Protein AF-A0A227IZD7-F1 (afdb_monomer_lite)

pLDDT: mean 91.65, std 13.09, range [44.19, 98.25]

Radius of gyration: 13.01 Å; chains: 1; bounding box: 46×23×28 Å

Organism: Vibrio parahaemolyticus (NCBI:txid670)

InterPro domains:
  IPR003646 SH3-like domain, bacterial-type [PF08239] (33-85)
  IPR003646 SH3-like domain, bacterial-type [PS51781] (24-88)

Structure (mmCIF, N/CA/C/O backbone):
data_AF-A0A227IZD7-F1
#
_entry.id   AF-A0A227IZD7-F1
#
loop_
_atom_site.group_PDB
_atom_site.id
_atom_site.type_symbol
_atom_site.label_atom_id
_atom_site.label_alt_id
_atom_site.label_comp_id
_atom_site.label_asym_id
_atom_site.label_entity_id
_atom_site.label_seq_id
_atom_site.pdbx_PDB_ins_code
_atom_site.Cartn_x
_atom_site.Cartn_y
_atom_site.Cartn_z
_atom_site.occupancy
_atom_site.B_iso_or_equiv
_atom_site.auth_seq_id
_atom_site.auth_comp_id
_atom_site.auth_asym_id
_atom_site.auth_atom_id
_atom_site.pdbx_PDB_model_num
ATOM 1 N N . GLU A 1 1 ? -35.648 5.068 -13.029 1.00 44.19 1 GLU A N 1
ATOM 2 C CA . GLU A 1 1 ? -34.504 4.210 -13.390 1.00 44.19 1 GLU A CA 1
ATOM 3 C C . GLU A 1 1 ? -33.421 4.365 -12.343 1.00 44.19 1 GLU A C 1
ATOM 5 O O . GLU A 1 1 ? -32.974 5.480 -12.106 1.00 44.19 1 GLU A O 1
ATOM 10 N N . TRP A 1 2 ? -33.043 3.279 -11.675 1.00 50.34 2 TRP A N 1
ATOM 11 C CA . TRP A 1 2 ? -31.822 3.261 -10.877 1.00 50.34 2 TRP A CA 1
ATOM 12 C C . TRP A 1 2 ? -30.682 3.142 -11.876 1.00 50.34 2 TRP A C 1
ATOM 14 O O . TRP A 1 2 ? -30.446 2.062 -12.415 1.00 50.34 2 TRP A O 1
ATOM 24 N N . GLN A 1 3 ? -30.054 4.268 -12.209 1.00 47.66 3 GLN A N 1
ATOM 25 C CA . GLN A 1 3 ? -28.825 4.237 -12.984 1.00 47.66 3 GLN A CA 1
ATOM 26 C C . GLN A 1 3 ? -27.836 3.397 -12.183 1.00 47.66 3 GLN A C 1
ATOM 28 O O . GLN A 1 3 ? -27.555 3.707 -11.024 1.00 47.66 3 GLN A O 1
ATOM 33 N N . GLN A 1 4 ? -27.393 2.286 -12.768 1.00 46.06 4 GLN A N 1
ATOM 34 C CA . GLN A 1 4 ? -26.271 1.518 -12.259 1.00 46.06 4 GLN A CA 1
ATOM 35 C C . GLN A 1 4 ? -25.088 2.484 -12.238 1.00 46.06 4 GLN A C 1
ATOM 37 O O . GLN A 1 4 ? -24.443 2.702 -13.257 1.00 46.06 4 GLN A O 1
ATOM 42 N N . ALA A 1 5 ? -24.865 3.141 -11.100 1.00 53.31 5 ALA A N 1
ATOM 43 C CA . ALA A 1 5 ? -23.605 3.795 -10.836 1.00 53.31 5 ALA A CA 1
ATOM 44 C C . ALA A 1 5 ? -22.599 2.653 -10.837 1.00 53.31 5 ALA A C 1
ATOM 46 O O . ALA A 1 5 ? -22.538 1.868 -9.891 1.00 53.31 5 ALA A O 1
ATOM 47 N N . GLU A 1 6 ? -21.918 2.482 -11.962 1.00 50.19 6 GLU A N 1
ATOM 48 C CA . GLU A 1 6 ? -20.740 1.648 -12.068 1.00 50.19 6 GLU A CA 1
ATOM 49 C C . GLU A 1 6 ? -19.866 2.072 -10.885 1.00 50.19 6 GLU A C 1
ATOM 51 O O . GLU A 1 6 ? -19.450 3.230 -10.813 1.00 50.19 6 GLU A O 1
ATOM 56 N N . ILE A 1 7 ? -19.747 1.218 -9.859 1.00 54.81 7 ILE A N 1
ATOM 57 C CA . ILE A 1 7 ? -19.039 1.564 -8.621 1.00 54.81 7 ILE A CA 1
ATOM 58 C C . ILE A 1 7 ? -17.552 1.540 -8.969 1.00 54.81 7 ILE A C 1
ATOM 60 O O . ILE A 1 7 ? -16.822 0.596 -8.665 1.00 54.81 7 ILE A O 1
ATOM 64 N N . VAL A 1 8 ? -17.110 2.570 -9.685 1.00 71.19 8 VAL A N 1
ATOM 65 C CA . VAL A 1 8 ? -15.708 2.841 -9.930 1.00 71.19 8 VAL A CA 1
ATOM 66 C C . VAL A 1 8 ? -15.164 3.261 -8.579 1.00 71.19 8 VAL A C 1
ATOM 68 O O . VAL A 1 8 ? -15.518 4.315 -8.046 1.00 71.19 8 VAL A O 1
ATOM 71 N N . ARG A 1 9 ? -14.361 2.383 -7.976 1.00 79.75 9 ARG A N 1
ATOM 72 C CA . ARG A 1 9 ? -13.705 2.692 -6.708 1.00 79.75 9 ARG A CA 1
ATOM 73 C C . ARG A 1 9 ? -12.862 3.955 -6.917 1.00 79.75 9 ARG A C 1
ATOM 75 O O . ARG A 1 9 ? -12.048 3.964 -7.843 1.00 79.75 9 ARG A O 1
ATOM 82 N N . PRO A 1 10 ? -13.043 5.013 -6.111 1.00 89.88 10 PRO A N 1
ATOM 83 C CA . PRO A 1 10 ? -12.187 6.186 -6.195 1.00 89.88 10 PRO A CA 1
ATOM 84 C C . PRO A 1 10 ? -10.721 5.792 -5.996 1.00 89.88 10 PRO A C 1
ATOM 86 O O . PRO A 1 10 ? -10.396 4.917 -5.190 1.00 89.88 10 PRO A O 1
ATOM 89 N N . VAL A 1 11 ? -9.838 6.449 -6.738 1.00 91.69 11 VAL A N 1
ATOM 90 C CA . VAL A 1 11 ? -8.393 6.227 -6.697 1.00 91.69 11 VAL A CA 1
ATOM 91 C C . VAL A 1 11 ? -7.738 7.471 -6.111 1.00 91.69 11 VAL A C 1
ATOM 93 O O . VAL A 1 11 ? -8.060 8.584 -6.523 1.00 91.69 11 VAL A O 1
ATOM 96 N N . GLU A 1 12 ? -6.853 7.286 -5.134 1.00 91.81 12 GLU A N 1
ATOM 97 C CA . GLU A 1 12 ? -6.035 8.360 -4.571 1.00 91.81 12 GLU A CA 1
ATOM 98 C C . GLU A 1 12 ? -5.204 9.016 -5.683 1.00 91.81 12 GLU A C 1
ATOM 100 O O . GLU A 1 12 ? -4.671 8.338 -6.568 1.00 91.81 12 GLU A O 1
ATOM 105 N N . GLU A 1 13 ? -5.098 10.343 -5.647 1.00 91.06 13 GLU A N 1
ATOM 106 C CA . GLU A 1 13 ? -4.395 11.095 -6.680 1.00 91.06 13 GLU A CA 1
ATOM 107 C C . GLU A 1 13 ? -2.946 10.601 -6.838 1.00 91.06 13 GLU A C 1
ATOM 109 O O . GLU A 1 13 ? -2.189 10.472 -5.874 1.00 91.06 13 GLU A O 1
ATOM 114 N N . GLY A 1 14 ? -2.559 10.297 -8.079 1.00 90.94 14 GLY A N 1
ATOM 115 C CA . GLY A 1 14 ? -1.213 9.839 -8.415 1.00 90.94 14 GLY A CA 1
ATOM 116 C C . GLY A 1 14 ? -0.972 8.331 -8.297 1.00 90.94 14 GLY A C 1
ATOM 117 O O . GLY A 1 14 ? 0.134 7.899 -8.622 1.00 90.94 14 GLY A O 1
ATOM 118 N N . VAL A 1 15 ? -1.952 7.513 -7.888 1.00 94.00 15 VAL A N 1
ATOM 119 C CA . VAL A 1 15 ? -1.825 6.046 -7.985 1.00 94.00 15 VAL A CA 1
ATOM 120 C C . VAL A 1 15 ? -1.953 5.604 -9.443 1.00 94.00 15 VAL A C 1
ATOM 122 O O . VAL A 1 15 ? -2.950 5.869 -10.110 1.00 94.00 15 VAL A O 1
ATOM 125 N N . ASP A 1 16 ? -0.950 4.880 -9.929 1.00 92.88 16 ASP A N 1
ATOM 126 C CA . ASP A 1 16 ? -0.920 4.325 -11.279 1.00 92.88 16 ASP A CA 1
ATOM 127 C C . ASP A 1 16 ? -1.551 2.929 -11.297 1.00 92.88 16 ASP A C 1
ATOM 129 O O . ASP A 1 16 ? -1.015 1.991 -10.7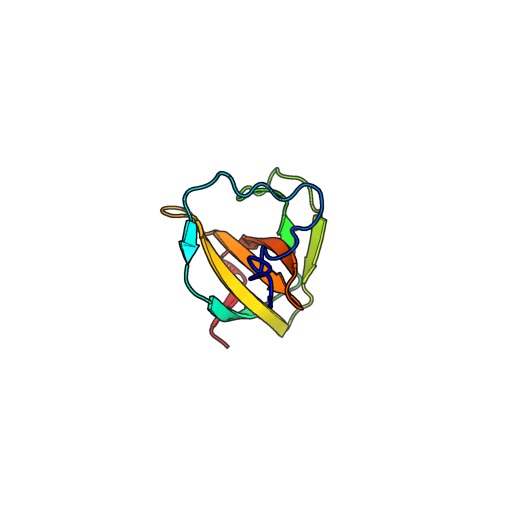10 1.00 92.88 16 ASP A O 1
ATOM 133 N N . THR A 1 17 ? -2.685 2.766 -11.973 1.00 89.81 17 THR A N 1
ATOM 134 C CA . THR A 1 17 ? -3.405 1.483 -12.085 1.00 89.81 17 THR A CA 1
ATOM 135 C C . THR A 1 17 ? -3.233 0.807 -13.448 1.00 89.81 17 THR A C 1
ATOM 137 O O . THR A 1 17 ? -3.951 -0.139 -13.752 1.00 89.81 17 THR A O 1
ATOM 140 N N . SER A 1 18 ? -2.267 1.249 -14.266 1.00 90.75 18 SER A N 1
ATOM 141 C CA . SER A 1 18 ? -2.025 0.696 -15.611 1.00 90.75 18 SER A CA 1
ATOM 142 C C . SER A 1 18 ? -1.316 -0.667 -15.630 1.00 90.75 18 SER A C 1
ATOM 144 O O . SER A 1 18 ? -1.240 -1.305 -16.679 1.00 90.75 18 SER A O 1
ATOM 146 N N . ASN A 1 19 ? -0.807 -1.128 -14.483 1.00 91.50 19 ASN A N 1
ATOM 147 C CA . ASN A 1 19 ? -0.147 -2.428 -14.359 1.00 91.50 19 ASN A CA 1
ATOM 148 C C . ASN A 1 19 ? -1.137 -3.580 -14.572 1.00 91.50 19 ASN A C 1
ATOM 150 O O . ASN A 1 19 ? -2.338 -3.446 -14.333 1.00 91.50 19 ASN A O 1
ATOM 154 N N . LYS A 1 20 ? -0.630 -4.757 -14.951 1.00 94.81 20 LYS A N 1
ATOM 155 C CA . LYS A 1 20 ? -1.460 -5.962 -14.981 1.00 94.81 20 LYS A CA 1
ATOM 156 C C . LYS A 1 20 ? -1.724 -6.430 -13.549 1.00 94.81 20 LYS A C 1
ATOM 158 O O . LYS A 1 20 ? -0.796 -6.742 -12.806 1.00 94.81 20 LYS A O 1
ATOM 163 N N . LEU A 1 21 ? -2.998 -6.431 -13.163 1.00 95.31 21 LEU A N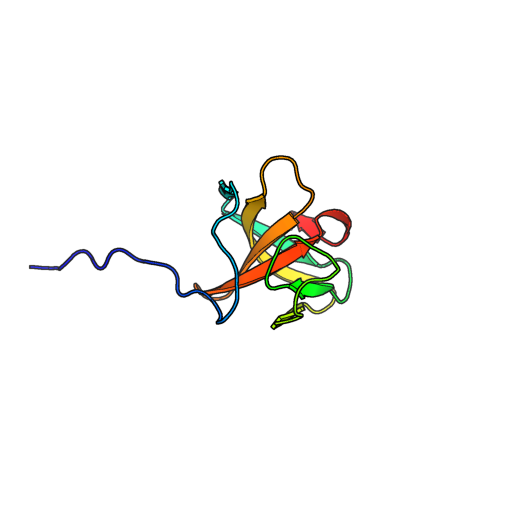 1
ATOM 164 C CA . LEU A 1 21 ? -3.449 -6.717 -11.806 1.00 95.31 21 LEU A CA 1
ATOM 165 C C . LEU A 1 21 ? -4.224 -8.033 -11.748 1.00 95.31 21 LEU A C 1
ATOM 167 O O . LEU A 1 21 ? -5.111 -8.285 -12.562 1.00 95.31 21 LEU A O 1
ATOM 171 N N . GLU A 1 22 ? -3.931 -8.837 -10.734 1.00 96.25 22 GLU A N 1
ATOM 172 C CA . GLU A 1 22 ? -4.695 -10.028 -10.381 1.00 96.25 22 GLU A CA 1
ATOM 173 C C . GLU A 1 22 ? -5.513 -9.725 -9.126 1.00 96.25 22 GLU A C 1
ATOM 175 O O . GLU A 1 22 ? -4.960 -9.526 -8.040 1.00 96.25 22 GLU A O 1
ATOM 180 N N . PHE A 1 23 ? -6.836 -9.649 -9.280 1.00 94.69 23 PHE A N 1
ATOM 181 C CA . PHE A 1 23 ? -7.746 -9.340 -8.179 1.00 94.69 23 PHE A CA 1
ATOM 182 C C . PHE A 1 23 ? -7.709 -10.419 -7.094 1.00 94.69 23 PHE A C 1
ATOM 184 O O . PHE A 1 23 ? -7.656 -11.615 -7.382 1.00 94.69 23 PHE A O 1
ATOM 191 N N . MET A 1 24 ? -7.742 -9.971 -5.840 1.00 94.19 24 MET A N 1
ATOM 192 C CA . MET A 1 24 ? -7.704 -10.832 -4.658 1.00 94.19 24 MET A CA 1
ATOM 193 C C . MET A 1 24 ? -8.852 -10.511 -3.702 1.00 94.19 24 MET A C 1
ATOM 195 O O . MET A 1 24 ? -9.560 -11.428 -3.306 1.00 94.19 24 MET A O 1
ATOM 199 N N . ASP A 1 25 ? -9.044 -9.230 -3.368 1.00 94.81 25 ASP A N 1
ATOM 200 C CA . ASP A 1 25 ? -10.071 -8.743 -2.432 1.00 94.81 25 ASP A CA 1
ATOM 201 C C . ASP A 1 25 ? -10.040 -9.472 -1.070 1.00 94.81 25 ASP A C 1
ATOM 203 O O . ASP A 1 25 ? -11.026 -10.042 -0.604 1.00 94.81 25 ASP A O 1
ATOM 207 N N . VAL A 1 26 ? -8.853 -9.508 -0.448 1.00 96.19 26 VAL A N 1
ATOM 208 C CA . VAL A 1 26 ? -8.599 -10.214 0.822 1.00 96.19 26 VAL A CA 1
ATOM 209 C C . VAL A 1 26 ? -8.073 -9.253 1.885 1.00 96.19 26 VAL A C 1
ATOM 211 O O . VAL A 1 26 ? -7.223 -8.406 1.622 1.00 96.19 26 VAL A O 1
ATOM 214 N N . SER A 1 27 ? -8.505 -9.433 3.134 1.00 97.50 27 SER A N 1
ATOM 215 C CA . SER A 1 27 ? -7.996 -8.652 4.263 1.00 97.50 27 SER A CA 1
ATOM 216 C C . SER A 1 27 ? -6.542 -9.007 4.597 1.00 97.50 27 SER A C 1
ATOM 218 O O . SER A 1 27 ? -6.198 -10.166 4.841 1.00 97.50 27 SER A O 1
ATOM 220 N N . TYR A 1 28 ? -5.684 -7.990 4.629 1.00 97.94 28 TYR A N 1
ATOM 221 C CA . TYR A 1 28 ? -4.272 -8.096 4.977 1.00 97.94 28 TYR A CA 1
ATOM 222 C C . TYR A 1 28 ? -3.938 -7.188 6.158 1.00 97.94 28 TYR A C 1
ATOM 224 O O . TYR A 1 28 ? -4.665 -6.255 6.502 1.00 97.94 28 TYR A O 1
ATOM 232 N N . ARG A 1 29 ? -2.796 -7.462 6.782 1.00 97.88 29 ARG A N 1
ATOM 233 C CA . ARG A 1 29 ? -2.254 -6.683 7.887 1.00 97.88 29 ARG A CA 1
ATOM 234 C C . ARG A 1 29 ? -0.797 -6.330 7.644 1.00 97.88 29 ARG A C 1
ATOM 236 O O . ARG A 1 29 ? 0.007 -7.188 7.268 1.00 97.88 29 ARG A O 1
ATOM 243 N N . SER A 1 30 ? -0.439 -5.084 7.935 1.00 97.69 30 SER A N 1
ATOM 244 C CA . SER A 1 30 ? 0.951 -4.643 7.886 1.00 97.69 30 SER A CA 1
ATOM 245 C C . SER A 1 30 ? 1.769 -5.200 9.057 1.00 97.69 30 SER A C 1
ATOM 247 O O . SER A 1 30 ? 1.341 -5.169 10.213 1.00 97.69 30 SER A O 1
ATOM 249 N N . LYS A 1 31 ? 2.982 -5.692 8.783 1.00 97.56 31 LYS A N 1
ATOM 250 C CA . LYS A 1 31 ? 3.923 -6.197 9.803 1.00 97.56 31 LYS A CA 1
ATOM 251 C C . LYS A 1 31 ? 4.749 -5.080 10.454 1.00 97.56 31 LYS A C 1
ATOM 253 O O . LYS A 1 31 ? 5.288 -5.279 11.544 1.00 97.56 31 LYS A O 1
ATOM 258 N N . THR A 1 32 ? 4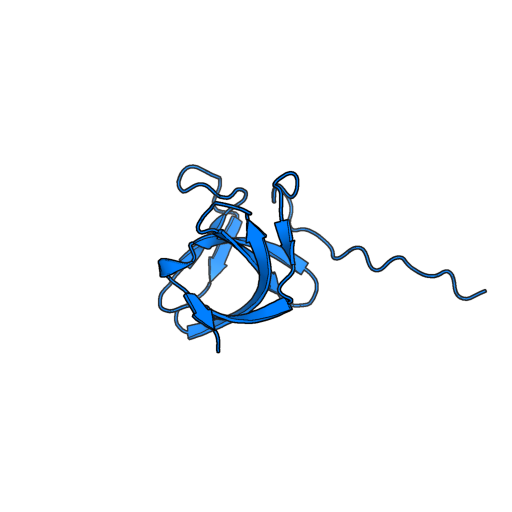.844 -3.918 9.806 1.00 96.25 32 THR A N 1
ATOM 259 C CA . THR A 1 32 ? 5.655 -2.755 10.212 1.00 96.25 32 THR A CA 1
ATOM 260 C C . THR A 1 32 ? 5.007 -1.444 9.739 1.00 96.25 32 THR A C 1
ATOM 262 O O . THR A 1 32 ? 3.945 -1.474 9.127 1.00 96.25 32 THR A O 1
ATOM 265 N N . GLY A 1 33 ? 5.619 -0.289 10.004 1.00 96.69 33 GLY A N 1
ATOM 266 C CA . GLY A 1 33 ? 5.259 0.938 9.293 1.00 96.69 33 GLY A CA 1
ATOM 267 C C . GLY A 1 33 ? 5.664 0.823 7.820 1.00 96.69 33 GLY A C 1
ATOM 268 O O . GLY A 1 33 ? 6.836 0.574 7.540 1.00 96.69 33 GLY A O 1
ATOM 269 N N . LEU A 1 34 ? 4.723 0.985 6.887 1.00 96.44 34 LEU A N 1
ATOM 270 C CA . LEU A 1 34 ? 4.934 0.665 5.469 1.00 96.44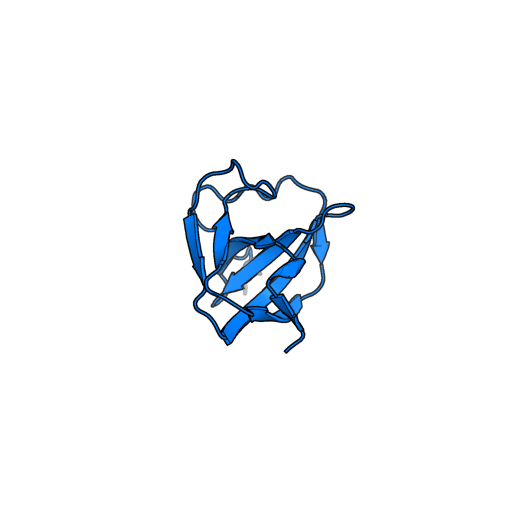 34 LEU A CA 1
ATOM 271 C C . LEU A 1 34 ? 4.423 1.774 4.551 1.00 96.44 34 LEU A C 1
ATOM 273 O O . LEU A 1 34 ? 3.274 2.182 4.649 1.00 96.44 34 LEU A O 1
ATOM 277 N N . ASN A 1 35 ? 5.267 2.271 3.652 1.00 97.62 35 ASN A N 1
ATOM 278 C CA . ASN A 1 35 ? 4.888 3.360 2.752 1.00 97.62 35 ASN A CA 1
ATOM 279 C C . ASN A 1 35 ? 3.892 2.882 1.686 1.00 97.62 35 ASN A C 1
ATOM 281 O O . ASN A 1 35 ? 4.141 1.874 1.027 1.00 97.62 35 ASN A O 1
ATOM 285 N N . LEU A 1 36 ? 2.829 3.661 1.481 1.00 97.75 36 LEU A N 1
ATOM 286 C CA . LEU A 1 36 ? 1.938 3.553 0.329 1.00 97.75 36 LEU A CA 1
ATOM 287 C C . LEU A 1 36 ? 2.567 4.315 -0.833 1.00 97.75 36 LEU A C 1
ATOM 289 O O . LEU A 1 36 ? 2.916 5.493 -0.697 1.00 97.75 36 LEU A O 1
ATOM 293 N N . ARG A 1 37 ? 2.741 3.635 -1.961 1.00 98.19 37 ARG A N 1
ATOM 294 C CA . ARG A 1 37 ? 3.458 4.159 -3.123 1.00 98.19 37 ARG A CA 1
ATOM 295 C C . ARG A 1 37 ? 2.564 4.293 -4.343 1.00 98.19 37 ARG A C 1
ATOM 297 O O . ARG A 1 37 ? 1.621 3.531 -4.519 1.00 98.19 37 ARG A O 1
ATOM 304 N N . SER A 1 38 ? 2.875 5.262 -5.195 1.00 97.19 38 SER A N 1
ATOM 305 C CA . SER A 1 38 ? 2.128 5.519 -6.430 1.00 97.19 38 SER A CA 1
ATOM 306 C C . SER A 1 38 ? 2.236 4.408 -7.475 1.00 97.19 38 SER A C 1
ATOM 308 O O . SER A 1 38 ? 1.309 4.227 -8.259 1.00 97.19 38 SER A O 1
ATOM 310 N N . LYS A 1 39 ? 3.347 3.666 -7.493 1.00 97.25 39 LYS A N 1
ATOM 311 C CA . LYS A 1 39 ? 3.645 2.587 -8.444 1.00 97.25 39 LYS A CA 1
ATOM 312 C C . LYS A 1 39 ? 4.241 1.385 -7.702 1.00 97.25 39 LYS A C 1
ATOM 314 O O . LYS A 1 39 ? 4.718 1.567 -6.577 1.00 97.25 39 LYS A O 1
ATOM 319 N N . PRO A 1 40 ? 4.289 0.192 -8.320 1.00 96.94 40 PRO A N 1
ATOM 320 C CA . PRO A 1 40 ? 5.011 -0.965 -7.792 1.00 96.94 40 PRO A CA 1
ATOM 321 C C . PRO A 1 40 ? 6.541 -0.783 -7.868 1.00 96.94 40 PRO A C 1
ATOM 323 O O . PRO A 1 40 ? 7.264 -1.525 -8.519 1.00 96.94 40 PRO A O 1
ATOM 326 N N . SER A 1 41 ? 7.071 0.257 -7.225 1.00 96.50 41 SER A N 1
ATOM 327 C CA . SER A 1 41 ? 8.505 0.541 -7.206 1.00 96.50 41 SER A CA 1
ATOM 328 C C . SER A 1 41 ? 8.912 1.270 -5.934 1.00 96.50 41 SER A C 1
ATOM 330 O O . SER A 1 41 ? 8.227 2.176 -5.463 1.00 96.50 41 SER A O 1
ATOM 332 N N . VAL A 1 42 ? 10.082 0.917 -5.399 1.00 94.75 42 VAL A N 1
ATOM 333 C CA . VAL A 1 42 ? 10.689 1.585 -4.238 1.00 94.75 42 VAL A CA 1
ATOM 334 C C . VAL A 1 42 ? 11.196 2.998 -4.543 1.00 94.75 42 VAL A C 1
ATOM 336 O O . VAL A 1 42 ? 11.453 3.759 -3.614 1.00 94.75 42 VAL A O 1
ATOM 339 N N . GLU A 1 43 ? 11.259 3.383 -5.815 1.00 96.19 43 GLU A N 1
ATOM 340 C CA . GLU A 1 43 ? 11.654 4.730 -6.243 1.00 96.19 43 GLU A CA 1
ATOM 341 C C . GLU A 1 43 ? 10.443 5.634 -6.519 1.00 96.19 43 GLU A C 1
ATOM 343 O O . GLU A 1 43 ? 10.593 6.827 -6.769 1.00 96.19 43 GLU A O 1
ATOM 348 N N . SER A 1 44 ? 9.218 5.096 -6.475 1.00 96.50 44 SER A N 1
ATOM 349 C CA . SER A 1 44 ? 8.023 5.886 -6.775 1.00 96.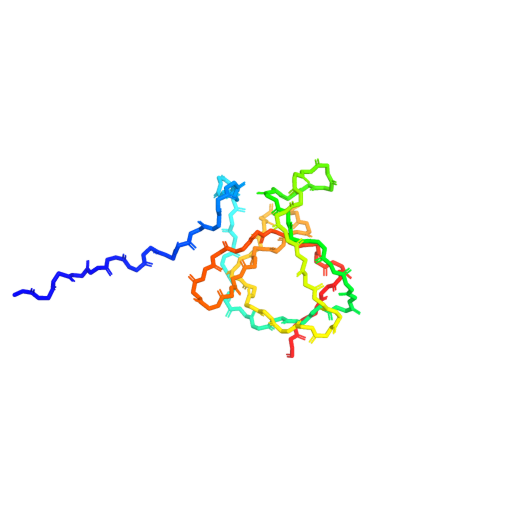50 44 SER A CA 1
ATOM 350 C C . SER A 1 44 ? 7.617 6.792 -5.610 1.00 96.50 44 SER A C 1
ATOM 352 O O . SER A 1 44 ? 7.941 6.538 -4.447 1.00 96.50 44 SER A O 1
ATOM 354 N N . THR A 1 45 ? 6.843 7.832 -5.913 1.00 97.19 45 THR A N 1
ATOM 355 C CA . THR A 1 45 ? 6.316 8.778 -4.924 1.00 97.19 45 THR A CA 1
ATOM 356 C C . THR A 1 45 ? 5.607 8.070 -3.768 1.00 97.19 45 THR A C 1
ATOM 358 O O . THR A 1 45 ? 4.749 7.208 -3.977 1.00 97.19 45 THR A O 1
ATOM 361 N N . LYS A 1 46 ? 5.949 8.466 -2.538 1.00 97.44 46 LYS A N 1
ATOM 362 C CA . LYS A 1 46 ? 5.209 8.096 -1.329 1.00 97.44 46 LYS A CA 1
ATOM 363 C C . LYS A 1 46 ? 3.928 8.928 -1.268 1.00 97.44 46 LYS A C 1
ATOM 365 O O . LYS A 1 46 ? 4.005 10.145 -1.152 1.00 97.44 46 LYS A O 1
ATOM 370 N N . LEU A 1 47 ? 2.780 8.262 -1.317 1.00 96.50 47 LEU A N 1
ATOM 371 C CA . LEU A 1 47 ? 1.456 8.883 -1.201 1.00 96.50 47 LEU A CA 1
ATOM 372 C C . LEU A 1 47 ? 0.945 8.871 0.242 1.00 96.50 47 LEU A C 1
ATOM 374 O O . LEU A 1 47 ? 0.170 9.727 0.648 1.00 96.50 47 LEU A O 1
ATOM 378 N N . GLY A 1 48 ? 1.413 7.913 1.041 1.00 96.00 48 GLY A N 1
ATOM 379 C CA . GLY A 1 48 ? 0.996 7.763 2.427 1.00 96.00 48 GLY A CA 1
ATOM 380 C C . GLY A 1 48 ? 1.778 6.675 3.146 1.00 96.00 48 GLY A C 1
ATOM 381 O O . GLY A 1 48 ? 2.861 6.266 2.713 1.00 96.00 48 GLY A O 1
ATOM 382 N N . GLN A 1 49 ? 1.239 6.199 4.262 1.00 96.75 49 GLN A N 1
ATOM 383 C CA . GLN A 1 49 ? 1.853 5.148 5.062 1.00 96.75 49 GLN A CA 1
ATOM 384 C C . GLN A 1 49 ? 0.790 4.377 5.841 1.00 96.75 49 GLN A C 1
ATOM 386 O O . GLN A 1 49 ? -0.154 4.977 6.338 1.00 96.75 49 GLN A O 1
ATOM 391 N N . LEU A 1 50 ? 0.989 3.067 5.951 1.00 97.50 50 LEU A N 1
ATOM 392 C CA . LEU A 1 50 ? 0.300 2.194 6.890 1.00 97.50 50 LEU A CA 1
ATOM 393 C C . LEU A 1 50 ? 1.093 2.114 8.192 1.00 97.50 50 LEU A C 1
ATOM 395 O O . LEU A 1 50 ? 2.328 2.018 8.180 1.00 97.50 50 LEU A O 1
ATOM 399 N N . GLU A 1 51 ? 0.387 2.080 9.310 1.00 98.00 51 GLU A N 1
ATOM 400 C CA . GLU A 1 51 ? 0.954 1.806 10.619 1.00 98.00 51 GLU A CA 1
ATOM 401 C C . GLU A 1 51 ? 1.203 0.307 10.831 1.00 98.00 51 GLU A C 1
ATOM 403 O O . GLU A 1 51 ? 0.637 -0.578 10.179 1.00 98.00 51 GLU A O 1
ATOM 408 N N . LYS A 1 52 ? 2.077 -0.010 11.789 1.00 97.44 52 LYS A N 1
ATOM 409 C CA . LYS A 1 52 ? 2.333 -1.400 12.167 1.00 97.44 52 LYS A CA 1
ATOM 410 C C . LYS A 1 52 ? 1.059 -2.026 12.725 1.00 97.44 52 LYS A C 1
ATOM 412 O O . LYS A 1 52 ? 0.498 -1.549 13.703 1.00 97.44 52 LYS A O 1
ATOM 417 N N . GLY A 1 53 ? 0.674 -3.168 12.165 1.00 97.38 53 GLY A N 1
ATOM 418 C CA . GLY A 1 53 ? -0.532 -3.876 12.567 1.00 97.38 53 GLY A CA 1
ATOM 419 C C . GLY A 1 53 ? -1.807 -3.310 11.952 1.00 97.38 53 GLY A C 1
ATOM 420 O O . GLY A 1 53 ? -2.862 -3.887 12.201 1.00 97.38 53 GLY A O 1
ATOM 421 N N . GLU A 1 54 ? -1.736 -2.255 11.139 1.00 97.69 54 GLU A N 1
ATOM 422 C CA . GLU A 1 54 ? -2.900 -1.728 10.435 1.00 97.69 54 GLU A CA 1
ATOM 423 C C . GLU A 1 54 ? -3.467 -2.774 9.470 1.00 97.69 54 GLU A C 1
ATOM 425 O O . GLU A 1 54 ? -2.720 -3.476 8.776 1.00 97.69 54 GLU A O 1
ATOM 430 N N . VAL A 1 55 ? -4.794 -2.904 9.478 1.00 97.56 55 VAL A N 1
ATOM 431 C CA . VAL A 1 55 ? -5.543 -3.796 8.590 1.00 97.56 55 VAL A CA 1
ATOM 432 C C . VAL A 1 55 ? -6.009 -2.999 7.383 1.00 97.56 55 VAL A C 1
ATOM 434 O O . VAL A 1 55 ? -6.511 -1.884 7.519 1.00 97.56 55 VAL A O 1
ATOM 437 N N . PHE A 1 56 ? -5.863 -3.586 6.206 1.00 97.25 56 PHE A N 1
ATOM 438 C CA . PHE A 1 56 ? -6.282 -2.997 4.943 1.00 97.25 56 PHE A CA 1
ATOM 439 C C . PHE A 1 56 ? -6.827 -4.083 4.013 1.00 97.25 56 PHE A C 1
ATOM 441 O O . PHE A 1 56 ? -6.645 -5.280 4.263 1.00 97.25 56 PHE A O 1
ATOM 448 N N . ASN A 1 57 ? -7.504 -3.673 2.943 1.00 98.00 57 ASN A N 1
ATOM 449 C CA . ASN A 1 57 ? -7.940 -4.598 1.910 1.00 98.00 57 ASN A CA 1
ATOM 450 C C . ASN A 1 57 ? -6.865 -4.709 0.820 1.00 98.00 57 ASN A C 1
ATOM 452 O O . ASN A 1 57 ? -6.456 -3.706 0.231 1.00 98.00 57 ASN A O 1
ATOM 456 N N . ALA A 1 58 ? -6.390 -5.924 0.560 1.00 97.44 58 ALA A N 1
ATOM 457 C CA . ALA A 1 58 ? -5.525 -6.226 -0.571 1.00 97.44 58 ALA A CA 1
ATOM 458 C C . ALA A 1 58 ? -6.408 -6.468 -1.799 1.00 97.44 58 ALA A C 1
ATOM 460 O O . ALA A 1 58 ? -6.830 -7.594 -2.066 1.00 97.44 58 ALA A O 1
ATOM 461 N N . LEU A 1 59 ? -6.703 -5.396 -2.535 1.00 96.81 59 LEU A N 1
ATOM 462 C CA . LEU A 1 59 ? -7.632 -5.434 -3.663 1.00 96.81 59 LEU A CA 1
ATOM 463 C C . LEU A 1 59 ? -7.095 -6.309 -4.801 1.00 96.81 59 LEU A C 1
ATOM 465 O O . LEU A 1 59 ? -7.824 -7.128 -5.360 1.00 96.81 59 LEU A O 1
ATOM 469 N N . ALA A 1 60 ? -5.815 -6.149 -5.131 1.00 96.88 60 ALA A N 1
ATOM 470 C CA . ALA A 1 60 ? -5.149 -6.894 -6.190 1.00 96.88 60 ALA A CA 1
ATOM 471 C C . ALA A 1 60 ? -3.643 -6.999 -5.936 1.00 96.88 60 ALA A C 1
ATOM 473 O O . ALA A 1 60 ? -3.081 -6.237 -5.148 1.00 96.88 60 ALA A O 1
ATOM 474 N N . ARG A 1 61 ? -2.983 -7.931 -6.620 1.00 97.06 61 ARG A N 1
ATOM 475 C CA . ARG A 1 61 ? -1.519 -7.993 -6.728 1.00 97.06 61 ARG A CA 1
ATOM 476 C C . ARG A 1 61 ? -1.083 -7.652 -8.146 1.00 97.06 61 ARG A C 1
ATOM 478 O O . ARG A 1 61 ? -1.847 -7.863 -9.085 1.00 97.06 61 ARG A O 1
ATOM 485 N N . VAL A 1 62 ? 0.129 -7.140 -8.296 1.00 97.38 62 VAL A N 1
ATOM 486 C CA . VAL A 1 62 ? 0.737 -6.938 -9.614 1.00 97.38 62 VAL A CA 1
ATOM 487 C C . VAL A 1 62 ? 1.224 -8.289 -10.129 1.00 97.38 62 VAL A C 1
ATOM 489 O O . VAL A 1 62 ? 1.936 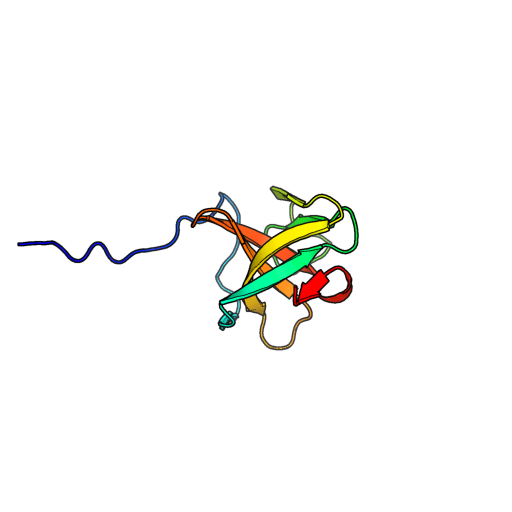-9.005 -9.428 1.00 97.38 62 VAL A O 1
ATOM 492 N N . GLU A 1 63 ? 0.802 -8.677 -11.328 1.00 96.31 63 GLU A N 1
ATOM 493 C CA . GLU A 1 63 ? 1.199 -9.961 -11.906 1.00 96.31 63 GLU A CA 1
ATOM 494 C C . GLU A 1 63 ? 2.722 -10.007 -12.101 1.00 96.31 63 GLU A C 1
ATOM 496 O O . GLU A 1 63 ? 3.309 -9.129 -12.727 1.00 96.31 63 GLU A O 1
ATOM 501 N N . GLY A 1 64 ? 3.368 -11.043 -11.562 1.00 95.19 64 GLY A N 1
ATOM 502 C CA . GLY A 1 64 ? 4.815 -11.235 -11.687 1.00 95.19 64 GLY A CA 1
ATOM 503 C C . GLY A 1 64 ? 5.676 -10.343 -10.786 1.00 95.19 64 GLY A C 1
ATOM 504 O O . GLY A 1 64 ? 6.898 -10.480 -10.819 1.00 95.19 64 GLY A O 1
ATOM 505 N N . GLU A 1 65 ? 5.079 -9.487 -9.949 1.00 96.69 65 GLU A N 1
ATOM 506 C CA . GLU A 1 65 ? 5.813 -8.582 -9.061 1.00 96.69 65 GLU A CA 1
ATOM 507 C C . GLU A 1 65 ? 5.324 -8.650 -7.599 1.00 96.69 65 GLU A C 1
ATOM 509 O O . GLU A 1 65 ? 4.141 -8.872 -7.339 1.00 96.69 65 GLU A O 1
ATOM 514 N N . PRO A 1 66 ? 6.200 -8.414 -6.602 1.00 96.94 66 PRO A N 1
ATOM 515 C CA . PRO A 1 66 ? 5.864 -8.539 -5.180 1.00 96.94 66 PRO A CA 1
ATOM 516 C C . PRO A 1 66 ? 5.129 -7.304 -4.619 1.00 96.94 66 PRO A C 1
ATOM 518 O O . PRO A 1 66 ? 5.463 -6.802 -3.541 1.00 96.94 66 PRO A O 1
ATOM 521 N N . TRP A 1 67 ? 4.116 -6.804 -5.330 1.00 98.00 67 TRP A N 1
ATOM 522 C CA . TRP A 1 67 ? 3.370 -5.599 -4.959 1.00 98.00 67 TRP A CA 1
ATOM 523 C C . TRP A 1 67 ? 1.874 -5.850 -4.840 1.00 98.00 67 TRP A C 1
ATOM 525 O O . TRP A 1 67 ? 1.259 -6.520 -5.667 1.00 98.00 67 TRP A O 1
ATOM 535 N N . ILE A 1 68 ? 1.283 -5.254 -3.809 1.00 97.94 68 ILE A N 1
ATOM 536 C CA . ILE A 1 68 ? -0.138 -5.352 -3.490 1.00 97.94 68 ILE A CA 1
ATOM 537 C C . ILE A 1 68 ? -0.757 -3.964 -3.580 1.00 97.94 68 ILE A C 1
ATOM 539 O O . ILE A 1 68 ? -0.261 -3.018 -2.968 1.00 97.94 68 ILE A O 1
ATOM 543 N N . LEU A 1 69 ? -1.853 -3.867 -4.326 1.00 97.75 69 LEU A N 1
ATOM 544 C CA . LEU A 1 69 ? -2.702 -2.690 -4.396 1.00 97.75 69 LEU A CA 1
ATOM 545 C C . LEU A 1 69 ? -3.607 -2.645 -3.163 1.00 97.75 69 LEU A C 1
ATOM 547 O O . LEU A 1 69 ? -4.387 -3.565 -2.902 1.00 97.75 69 LEU A O 1
ATOM 551 N N . VAL A 1 70 ? -3.488 -1.560 -2.412 1.00 97.88 70 VAL A N 1
ATOM 552 C CA . VAL A 1 70 ? -4.196 -1.322 -1.161 1.00 97.88 70 VAL A CA 1
ATOM 553 C C . VAL A 1 70 ? -5.470 -0.539 -1.419 1.00 97.88 70 VAL A C 1
ATOM 555 O O . VAL A 1 70 ? -5.456 0.506 -2.072 1.00 97.88 70 VAL A O 1
ATOM 558 N N . GLU A 1 71 ? -6.555 -1.009 -0.821 1.00 96.31 71 GLU A N 1
ATOM 559 C CA . GLU A 1 71 ? -7.816 -0.293 -0.715 1.00 96.31 71 GLU A CA 1
ATOM 560 C C . GLU A 1 71 ? -8.179 -0.091 0.764 1.00 96.31 71 GLU A C 1
ATOM 562 O O . GLU A 1 71 ? -7.998 -0.977 1.607 1.00 96.31 71 GLU A O 1
ATOM 567 N N . GLN A 1 72 ? -8.655 1.113 1.083 1.00 95.19 72 GLN A N 1
ATOM 568 C CA . GLN A 1 72 ? -9.214 1.445 2.387 1.00 95.19 72 GLN A CA 1
ATOM 569 C C . GLN A 1 72 ? -10.464 2.311 2.227 1.00 95.19 72 GLN A C 1
ATOM 571 O O . GLN A 1 72 ? -10.421 3.378 1.611 1.00 95.19 72 GLN A O 1
ATOM 576 N N . LYS A 1 73 ? -11.560 1.897 2.875 1.00 92.12 73 LYS A N 1
ATOM 577 C CA . LYS A 1 73 ? -12.843 2.627 2.908 1.00 92.12 73 LYS A CA 1
ATOM 578 C C . LYS A 1 73 ? -13.406 2.917 1.506 1.00 92.12 73 LYS A C 1
ATOM 580 O O . LYS A 1 73 ? -13.962 3.982 1.262 1.00 92.12 73 LYS A O 1
ATOM 585 N N . GLY A 1 74 ? -13.245 1.974 0.587 1.00 91.31 74 GLY A N 1
ATOM 586 C CA . GLY A 1 74 ? -13.644 2.055 -0.815 1.00 91.31 74 GLY A CA 1
ATOM 587 C C . GLY A 1 74 ? -12.657 2.791 -1.724 1.00 91.31 74 GLY A C 1
ATOM 588 O O . GLY A 1 74 ? -12.921 2.873 -2.920 1.00 91.31 74 GLY A O 1
ATOM 589 N N . VAL A 1 75 ? -11.544 3.317 -1.198 1.00 94.25 75 VAL A N 1
ATOM 590 C CA . VAL A 1 75 ? -10.581 4.132 -1.954 1.00 94.25 75 VAL A CA 1
ATOM 591 C C . VAL A 1 75 ? -9.293 3.351 -2.191 1.00 94.25 75 VAL A C 1
ATOM 593 O O . VAL A 1 75 ? -8.690 2.849 -1.242 1.00 94.25 75 VAL A O 1
ATOM 596 N N . ILE A 1 76 ? -8.827 3.293 -3.438 1.00 96.38 76 ILE A N 1
ATOM 597 C CA . ILE A 1 76 ? -7.510 2.743 -3.778 1.00 96.38 76 ILE A CA 1
ATOM 598 C C . ILE A 1 76 ? -6.436 3.731 -3.315 1.00 96.38 76 ILE A C 1
ATOM 600 O O . ILE A 1 76 ? -6.368 4.845 -3.823 1.00 96.38 76 ILE A O 1
ATOM 604 N N . LYS A 1 77 ? -5.594 3.326 -2.360 1.00 97.38 77 LYS A N 1
ATOM 605 C CA . LYS A 1 77 ? -4.613 4.192 -1.679 1.00 97.38 77 LYS A CA 1
ATOM 606 C C . LYS A 1 77 ? -3.192 4.116 -2.238 1.00 97.38 77 LYS A C 1
ATOM 608 O O . LYS A 1 77 ? -2.384 5.000 -1.965 1.00 97.38 77 LYS A O 1
ATOM 613 N N . GLY A 1 78 ? -2.872 3.065 -2.987 1.00 97.44 78 GLY A N 1
ATOM 614 C CA . GLY A 1 78 ? -1.552 2.856 -3.586 1.00 97.44 78 GLY A CA 1
ATOM 615 C C . GLY A 1 78 ? -1.011 1.453 -3.348 1.00 97.44 78 GLY A C 1
ATOM 616 O O . GLY A 1 78 ? -1.756 0.541 -3.003 1.00 97.44 78 GLY A O 1
ATOM 617 N N . TYR A 1 79 ? 0.292 1.282 -3.542 1.00 98.25 79 TYR A N 1
ATOM 618 C CA . TYR A 1 79 ? 0.964 -0.012 -3.510 1.00 98.25 79 TYR A CA 1
ATOM 619 C C . TYR A 1 79 ? 1.817 -0.196 -2.261 1.00 98.25 79 TYR A C 1
ATOM 621 O O . TYR A 1 79 ? 2.447 0.746 -1.774 1.00 98.25 79 TYR A O 1
ATOM 629 N N . VAL A 1 80 ? 1.886 -1.439 -1.791 1.00 98.19 80 VAL A N 1
ATOM 630 C CA . VAL A 1 80 ? 2.793 -1.887 -0.730 1.00 98.19 80 VAL A CA 1
ATOM 631 C C . VAL A 1 80 ? 3.521 -3.160 -1.138 1.00 98.19 80 VAL A C 1
ATOM 633 O O . VAL A 1 80 ? 3.005 -3.958 -1.919 1.00 98.19 80 VAL A O 1
ATOM 636 N N . HIS A 1 81 ? 4.718 -3.367 -0.594 1.00 98.00 81 HIS A N 1
ATOM 637 C CA . HIS A 1 81 ? 5.516 -4.549 -0.903 1.00 98.00 81 HIS A CA 1
ATOM 638 C C . HIS A 1 81 ? 5.058 -5.762 -0.077 1.00 98.00 81 HIS A C 1
ATOM 640 O O . HIS A 1 81 ? 4.889 -5.670 1.146 1.00 98.00 81 HIS A O 1
ATOM 646 N N . GLN A 1 82 ? 4.884 -6.904 -0.744 1.00 96.88 82 GLN A N 1
ATOM 647 C CA . GLN A 1 82 ? 4.286 -8.119 -0.184 1.00 96.88 82 GLN A CA 1
ATOM 648 C C . GLN A 1 82 ? 5.045 -8.655 1.041 1.00 96.88 82 GLN A C 1
ATOM 650 O O . GLN A 1 82 ? 4.428 -9.090 2.015 1.00 96.88 82 GLN A O 1
ATOM 655 N N . ASP A 1 83 ? 6.375 -8.540 1.053 1.00 97.06 83 ASP A N 1
ATOM 656 C CA . ASP A 1 83 ? 7.215 -9.017 2.161 1.00 97.06 83 ASP A CA 1
ATOM 657 C C . ASP A 1 83 ? 6.951 -8.328 3.500 1.00 97.06 83 ASP A C 1
ATOM 659 O O . ASP A 1 83 ? 7.360 -8.846 4.539 1.00 97.06 83 ASP A O 1
ATOM 663 N N . TYR A 1 84 ? 6.256 -7.191 3.525 1.00 97.12 84 TYR A N 1
ATOM 664 C CA . TYR A 1 84 ? 5.953 -6.459 4.758 1.00 97.12 84 TYR A CA 1
ATOM 665 C C . TYR A 1 84 ? 4.504 -6.600 5.210 1.00 97.12 84 TYR A C 1
ATOM 667 O O . TYR A 1 84 ? 4.117 -6.003 6.214 1.00 97.12 84 TYR A O 1
ATOM 675 N N . VAL A 1 85 ? 3.724 -7.449 4.547 1.00 97.19 85 VAL A N 1
ATOM 676 C CA . VAL A 1 85 ? 2.321 -7.693 4.884 1.00 97.19 85 VAL A CA 1
ATOM 677 C C . VAL A 1 85 ? 2.058 -9.190 5.055 1.00 97.19 85 VAL A C 1
ATOM 679 O O . VAL A 1 85 ? 2.929 -10.030 4.813 1.00 97.19 85 VAL A O 1
ATOM 682 N N . ARG A 1 86 ? 0.886 -9.534 5.584 1.00 96.88 86 ARG A N 1
ATOM 683 C CA . ARG A 1 86 ? 0.399 -10.914 5.711 1.00 96.88 86 ARG A CA 1
ATOM 684 C C . ARG A 1 86 ? -1.120 -10.927 5.603 1.00 96.88 86 ARG A C 1
ATOM 686 O O . ARG A 1 86 ? -1.739 -9.937 5.992 1.00 96.88 86 ARG A O 1
ATOM 693 N N . SER A 1 87 ? -1.703 -12.025 5.129 1.00 93.44 87 SER A N 1
ATOM 694 C CA . SER A 1 87 ? -3.147 -12.241 5.254 1.00 93.44 87 SER A CA 1
ATOM 695 C C . SER A 1 87 ? -3.538 -12.168 6.732 1.00 93.44 87 SER A C 1
ATOM 697 O O . SER A 1 87 ? -2.779 -12.629 7.595 1.00 93.44 87 SER A O 1
ATOM 699 N N . ASN A 1 88 ? -4.660 -11.509 7.020 1.00 79.81 88 ASN A N 1
ATOM 700 C CA . ASN A 1 88 ? -5.142 -11.356 8.390 1.00 79.81 88 ASN A CA 1
ATOM 701 C C . ASN A 1 88 ? -5.717 -12.655 8.961 1.00 79.81 88 ASN A C 1
ATOM 703 O O . ASN A 1 88 ? -6.263 -13.456 8.175 1.00 79.81 88 ASN A O 1
#

Sequence (88 aa):
EWQQAEIVRPVEEGVDTSNKLEFMDVSYRSKTGLNLRSKPSVESTKLGQLEKGEVFNALARVEGEPWILVEQKGVIKGYVHQDYVRSN

Secondary structure (DSSP, 8-state):
----------B-TT----S-EEEEEEEEEESS-EEEESSSSTTSPEEEEEPTT-EEEEEEEETTSSEEEEEETTEEEEEEEGGGEEE-

Foldseek 3Di:
DPPPPVLPQAEDPLADPPADWDFDFAKKFFQAWWFFFSDLDPPGDGQGIDHHGDIWTQGTAGPPGQWTFTDDPSYGRHITGNVGMDGD